Protein AF-A0A316HVP1-F1 (afdb_monomer)

Mean predicted aligned error: 12.98 Å

Foldseek 3Di:
DVVVVVVVVVVVVVVVVVVVVVVCLVVVLLQQDAPVCSVVVSVVVVVVVVVVVVCLVVVLPVVDPDPPPVVSVVVSVVVVVVVVVVVVVPRDRSVPPPSVRHPDDPDDDDPDDPDDD

Structure (mmCIF, N/CA/C/O backbone):
data_AF-A0A316HVP1-F1
#
_entry.id   AF-A0A316HVP1-F1
#
loop_
_atom_site.group_PDB
_atom_site.id
_atom_site.type_symbol
_atom_site.label_atom_id
_atom_site.label_alt_id
_atom_site.label_comp_id
_atom_site.label_asym_id
_atom_site.label_entity_id
_atom_site.label_seq_id
_atom_site.pdbx_PDB_ins_code
_atom_site.Cartn_x
_atom_site.Cartn_y
_atom_site.Cartn_z
_atom_site.occupancy
_atom_site.B_iso_or_equiv
_atom_site.auth_seq_id
_atom_site.auth_comp_id
_atom_site.auth_asym_id
_atom_site.auth_atom_id
_atom_site.pdbx_PDB_model_num
ATOM 1 N N . MET A 1 1 ? 16.020 23.939 -20.201 1.00 49.50 1 MET A N 1
ATOM 2 C CA . MET A 1 1 ? 14.600 24.292 -19.971 1.00 49.50 1 MET A CA 1
ATOM 3 C C . MET A 1 1 ? 13.618 23.134 -20.185 1.00 49.50 1 MET A C 1
ATOM 5 O O . MET A 1 1 ? 12.671 23.066 -19.426 1.00 49.50 1 MET A O 1
ATOM 9 N N . LEU A 1 2 ? 13.846 22.186 -21.108 1.00 58.41 2 LEU A N 1
ATOM 10 C CA . LEU A 1 2 ? 13.043 20.948 -21.225 1.00 58.41 2 LEU A CA 1
ATOM 11 C C . LEU A 1 2 ? 13.116 19.932 -20.047 1.00 58.41 2 LEU A C 1
ATOM 13 O O . LEU A 1 2 ? 12.094 19.296 -19.803 1.00 58.41 2 LEU A O 1
ATOM 17 N N . PRO A 1 3 ? 14.226 19.762 -19.286 1.00 61.38 3 PRO A N 1
ATOM 18 C CA . PRO A 1 3 ? 14.272 18.747 -18.220 1.00 61.38 3 PRO A CA 1
ATOM 19 C C . PRO A 1 3 ? 13.339 19.066 -17.038 1.00 61.38 3 PRO A C 1
ATOM 21 O O . PRO A 1 3 ? 12.688 18.171 -16.516 1.00 61.38 3 PRO A O 1
ATOM 24 N N . GLN A 1 4 ? 13.146 20.350 -16.712 1.00 63.06 4 GLN A N 1
ATOM 25 C CA . GLN A 1 4 ? 12.270 20.780 -15.613 1.00 63.06 4 GLN A CA 1
ATOM 26 C C . GLN A 1 4 ? 10.797 20.385 -15.789 1.00 63.06 4 GLN A C 1
ATOM 28 O O . GLN A 1 4 ? 10.105 20.179 -14.797 1.00 63.06 4 GLN A O 1
ATOM 33 N N . CYS A 1 5 ? 10.303 20.266 -17.026 1.00 57.62 5 CYS A N 1
ATOM 34 C CA . CYS A 1 5 ? 8.920 19.854 -17.277 1.00 57.62 5 CYS A CA 1
ATOM 35 C C . CYS A 1 5 ? 8.713 18.345 -17.069 1.00 57.62 5 CYS A C 1
ATOM 37 O O . CYS A 1 5 ? 7.631 17.940 -16.649 1.00 57.62 5 CYS A O 1
ATOM 39 N N . ALA A 1 6 ? 9.736 17.522 -17.328 1.00 63.59 6 ALA A N 1
ATOM 40 C CA . ALA A 1 6 ? 9.679 16.081 -17.081 1.00 63.59 6 ALA A CA 1
ATOM 41 C C . ALA A 1 6 ? 9.714 15.778 -15.573 1.00 63.59 6 ALA A C 1
ATOM 43 O O . ALA A 1 6 ? 8.910 14.986 -15.080 1.00 63.59 6 ALA A O 1
ATOM 44 N N . ASP A 1 7 ? 10.562 16.492 -14.828 1.00 68.25 7 ASP A N 1
ATOM 45 C CA . ASP A 1 7 ? 10.648 16.363 -13.369 1.00 68.25 7 ASP A CA 1
ATOM 46 C C . ASP A 1 7 ? 9.370 16.865 -12.665 1.00 68.25 7 ASP A C 1
ATOM 48 O O . ASP A 1 7 ? 8.952 16.321 -11.640 1.00 68.25 7 ASP A O 1
ATOM 52 N N . ALA A 1 8 ? 8.696 17.868 -13.243 1.00 77.50 8 ALA A N 1
ATOM 53 C CA . ALA A 1 8 ? 7.451 18.421 -12.708 1.00 77.50 8 ALA A CA 1
ATOM 54 C C . ALA A 1 8 ? 6.302 17.402 -12.693 1.00 77.50 8 ALA A C 1
ATOM 56 O O . ALA A 1 8 ? 5.546 17.350 -11.722 1.00 77.50 8 ALA A O 1
ATOM 57 N N . ILE A 1 9 ? 6.188 16.567 -13.731 1.00 78.88 9 ILE A N 1
ATOM 58 C CA . ILE A 1 9 ? 5.181 15.496 -13.785 1.00 78.88 9 ILE A CA 1
ATOM 59 C C . ILE A 1 9 ? 5.437 14.492 -12.656 1.00 78.88 9 ILE A C 1
ATOM 61 O O . ILE A 1 9 ? 4.504 14.108 -11.952 1.00 78.88 9 ILE A O 1
ATOM 65 N N . GLY A 1 10 ? 6.702 14.126 -12.426 1.00 78.44 10 GLY A N 1
ATOM 66 C CA . GLY A 1 10 ? 7.092 13.244 -11.325 1.00 78.44 10 GLY A CA 1
ATOM 67 C C . GLY A 1 10 ? 6.704 13.809 -9.957 1.00 78.44 10 GLY A C 1
ATOM 68 O O . GLY A 1 10 ? 6.070 13.118 -9.159 1.00 78.44 10 GLY A O 1
ATOM 69 N N . TRP A 1 11 ? 7.002 15.087 -9.709 1.00 83.56 11 TRP A N 1
ATOM 70 C CA . TRP A 1 11 ? 6.627 15.762 -8.463 1.00 83.56 11 TRP A CA 1
ATOM 71 C C . TRP A 1 11 ? 5.108 15.835 -8.262 1.00 83.56 11 TRP A C 1
ATOM 73 O O . TRP A 1 11 ? 4.615 15.576 -7.163 1.00 83.56 11 TRP A O 1
ATOM 83 N N . GLN A 1 12 ? 4.350 16.153 -9.314 1.00 84.56 12 GLN A N 1
ATOM 84 C CA . GLN A 1 12 ? 2.888 16.217 -9.243 1.00 84.56 12 GLN A C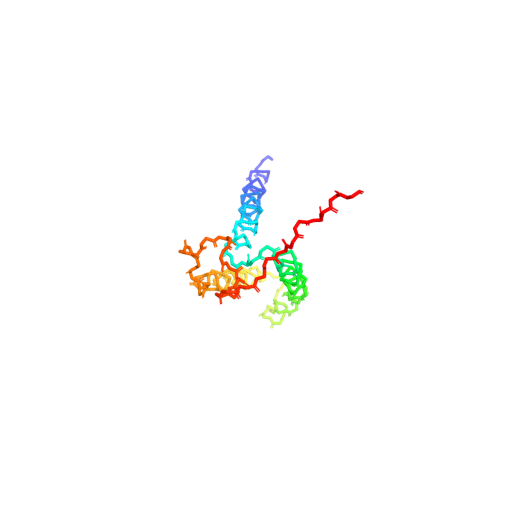A 1
ATOM 85 C C . GLN A 1 12 ? 2.270 14.849 -8.954 1.00 84.56 12 GLN A C 1
ATOM 87 O O . GLN A 1 12 ? 1.417 14.741 -8.072 1.00 84.56 12 GLN A O 1
ATOM 92 N N . LEU A 1 13 ? 2.727 13.800 -9.640 1.00 82.75 13 LEU A N 1
ATOM 93 C CA . LEU A 1 13 ? 2.271 12.432 -9.391 1.00 82.75 13 LEU A CA 1
ATOM 94 C C . LEU A 1 13 ? 2.566 12.005 -7.950 1.00 82.75 13 LEU A C 1
ATOM 96 O O . LEU A 1 13 ? 1.684 11.476 -7.270 1.00 82.75 13 LEU A O 1
ATOM 100 N N . PHE A 1 14 ? 3.772 12.296 -7.458 1.00 81.94 14 PHE A N 1
ATOM 101 C CA . PHE A 1 14 ? 4.149 11.994 -6.081 1.00 81.94 14 PHE A CA 1
ATOM 102 C C . PHE A 1 14 ? 3.295 12.778 -5.075 1.00 81.94 14 PHE A C 1
ATOM 104 O O . PHE A 1 14 ? 2.809 12.210 -4.099 1.00 81.94 14 PHE A O 1
ATOM 111 N N . GLY A 1 15 ? 3.038 14.062 -5.336 1.00 84.94 15 GLY A N 1
ATOM 112 C CA . GLY A 1 15 ? 2.209 14.922 -4.488 1.00 84.94 15 GLY A CA 1
ATOM 113 C C . GLY A 1 15 ? 0.746 14.476 -4.402 1.00 84.94 15 GLY A C 1
ATOM 114 O O . GLY A 1 1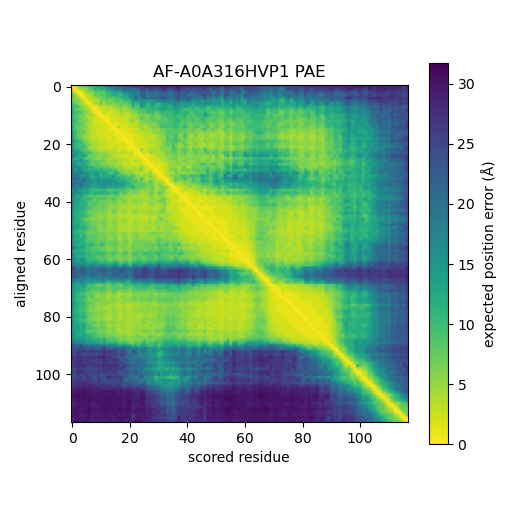5 ? 0.166 14.473 -3.310 1.00 84.94 15 GLY A O 1
ATOM 115 N N . VAL A 1 16 ? 0.153 14.044 -5.520 1.00 86.06 16 VAL A N 1
ATOM 116 C CA . VAL A 1 16 ? -1.219 13.508 -5.550 1.00 86.06 16 VAL A CA 1
ATOM 117 C C . VAL A 1 16 ? -1.291 12.181 -4.797 1.00 86.06 16 VAL A C 1
ATOM 119 O O . VAL A 1 16 ? -2.152 12.020 -3.929 1.00 86.06 16 VAL A O 1
ATOM 122 N N . ALA A 1 17 ? -0.360 11.259 -5.058 1.00 83.75 17 ALA A N 1
ATOM 123 C CA . ALA A 1 17 ? -0.303 9.979 -4.355 1.00 83.75 17 ALA A CA 1
ATOM 124 C C . ALA A 1 17 ? -0.112 10.173 -2.842 1.00 83.75 17 ALA A C 1
ATOM 126 O O . ALA A 1 17 ? -0.808 9.554 -2.035 1.00 83.75 17 ALA A O 1
ATOM 127 N N . TYR A 1 18 ? 0.773 11.089 -2.444 1.00 83.25 18 TYR A N 1
ATOM 128 C CA . TYR A 1 18 ? 1.009 11.401 -1.039 1.00 83.25 18 TYR A CA 1
ATOM 129 C C . TYR A 1 18 ? -0.239 11.992 -0.374 1.00 83.25 18 TYR A C 1
ATOM 131 O O . TYR A 1 18 ? -0.618 11.574 0.720 1.00 83.25 18 TYR A O 1
ATOM 139 N N . SER A 1 19 ? -0.928 12.920 -1.041 1.00 85.12 19 SER A N 1
ATOM 140 C CA . SER A 1 19 ? -2.188 13.494 -0.546 1.00 85.12 19 SER A CA 1
ATOM 141 C C . SER A 1 19 ? -3.258 12.422 -0.335 1.00 85.12 19 SER A C 1
ATOM 143 O O . SER A 1 19 ? -3.885 12.381 0.725 1.00 85.12 19 SER A O 1
ATOM 145 N N . ALA A 1 20 ? -3.408 11.504 -1.293 1.00 84.69 20 ALA A N 1
ATOM 146 C CA . ALA A 1 20 ? -4.358 10.400 -1.197 1.00 84.69 20 ALA A CA 1
ATOM 147 C C . ALA A 1 20 ? -4.076 9.506 0.023 1.00 84.69 20 ALA A C 1
ATOM 149 O O . ALA A 1 20 ? -4.992 9.204 0.788 1.00 84.69 20 ALA A O 1
ATOM 150 N N . ILE A 1 21 ? -2.808 9.155 0.268 1.00 83.81 21 ILE A N 1
ATOM 151 C CA . ILE A 1 21 ? -2.405 8.360 1.442 1.00 83.81 21 ILE A CA 1
ATOM 152 C C . ILE A 1 21 ? -2.764 9.088 2.744 1.00 83.81 21 ILE A C 1
ATOM 154 O O . ILE A 1 21 ? -3.238 8.465 3.696 1.00 83.81 21 ILE A O 1
ATOM 158 N N . ASN A 1 22 ? -2.556 10.404 2.803 1.00 84.38 22 ASN A N 1
ATOM 159 C CA . ASN A 1 22 ? -2.872 11.179 4.001 1.00 84.38 22 ASN A CA 1
ATOM 160 C C . ASN A 1 22 ? -4.377 11.258 4.286 1.00 84.38 22 ASN A C 1
ATOM 162 O O . ASN A 1 22 ? -4.741 11.284 5.459 1.00 84.38 22 ASN A O 1
ATOM 166 N N . GLY A 1 23 ? -5.231 11.244 3.258 1.00 79.56 23 GLY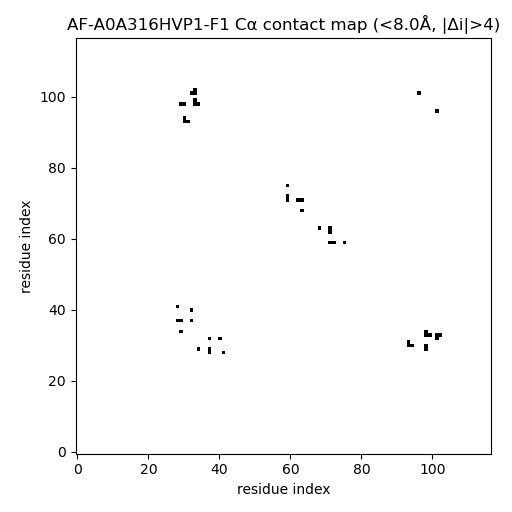 A N 1
ATOM 167 C CA . GLY A 1 23 ? -6.687 11.177 3.422 1.00 79.56 23 GLY A CA 1
ATOM 168 C C . GLY A 1 23 ? -7.195 9.778 3.785 1.00 79.56 23 GLY A C 1
ATOM 169 O O . GLY A 1 23 ? -8.032 9.637 4.670 1.00 79.56 23 GLY A O 1
ATOM 170 N N . ILE A 1 24 ? -6.647 8.731 3.161 1.00 81.50 24 ILE A N 1
ATOM 171 C CA . ILE A 1 24 ? -7.114 7.348 3.351 1.00 81.50 24 ILE A CA 1
ATOM 172 C C . ILE A 1 24 ? -6.834 6.816 4.752 1.00 81.50 24 ILE A C 1
ATOM 174 O O . ILE A 1 24 ? -7.714 6.193 5.342 1.00 81.50 24 ILE A O 1
ATOM 178 N N . ARG A 1 25 ? -5.631 7.053 5.296 1.00 70.31 25 ARG A N 1
ATOM 179 C CA . ARG A 1 25 ? -5.242 6.513 6.610 1.00 70.31 25 ARG A CA 1
ATOM 180 C C . ARG A 1 25 ? -6.284 6.853 7.691 1.00 70.31 25 ARG A C 1
ATOM 182 O O . ARG A 1 25 ? -6.828 5.921 8.275 1.00 70.31 25 ARG A O 1
ATOM 189 N N . PRO A 1 26 ? -6.608 8.128 7.979 1.00 71.94 26 PRO A N 1
ATOM 190 C CA . PRO A 1 26 ? -7.544 8.452 9.052 1.00 71.94 26 PRO A CA 1
ATOM 191 C C . PRO A 1 26 ? -8.969 7.954 8.785 1.00 71.94 26 PRO A C 1
ATOM 193 O O . PRO A 1 26 ? -9.608 7.514 9.737 1.00 71.94 26 PRO A O 1
ATOM 196 N N . SER A 1 27 ? -9.445 7.983 7.535 1.00 75.38 27 SER A N 1
ATOM 197 C CA . SER A 1 27 ? -10.798 7.541 7.171 1.00 75.38 27 SER A CA 1
ATOM 198 C C . SER A 1 27 ? -10.974 6.027 7.295 1.00 75.38 27 SER A C 1
ATOM 200 O O . SER A 1 27 ? -11.935 5.572 7.905 1.00 75.38 27 SER A O 1
ATOM 202 N N . LEU A 1 28 ? -10.012 5.240 6.806 1.00 74.31 28 LEU A N 1
ATOM 203 C CA . LEU A 1 28 ? -10.077 3.778 6.853 1.00 74.31 28 LEU A CA 1
ATOM 204 C C . LEU A 1 28 ? -9.963 3.249 8.292 1.00 74.31 28 LEU A C 1
ATOM 206 O O . LEU A 1 28 ? -10.713 2.364 8.699 1.00 74.31 28 LEU A O 1
ATOM 210 N N . TYR A 1 29 ? -9.052 3.815 9.094 1.00 67.81 29 TYR A N 1
ATOM 211 C CA . TYR A 1 29 ? -8.906 3.418 10.497 1.00 67.81 29 TYR A CA 1
ATOM 212 C C . TYR A 1 29 ? -10.097 3.859 11.367 1.00 67.81 29 TYR A C 1
ATOM 214 O O . TYR A 1 29 ? -10.318 3.247 12.408 1.00 67.81 29 TYR A O 1
ATOM 222 N N . ASP A 1 30 ? -10.849 4.903 10.985 1.00 66.44 30 ASP A N 1
ATOM 223 C CA . ASP A 1 30 ? -12.082 5.311 11.690 1.00 66.44 30 ASP A CA 1
ATOM 224 C C . ASP A 1 30 ? -13.231 4.322 11.484 1.00 66.44 30 ASP A C 1
ATOM 226 O O . ASP A 1 30 ? -1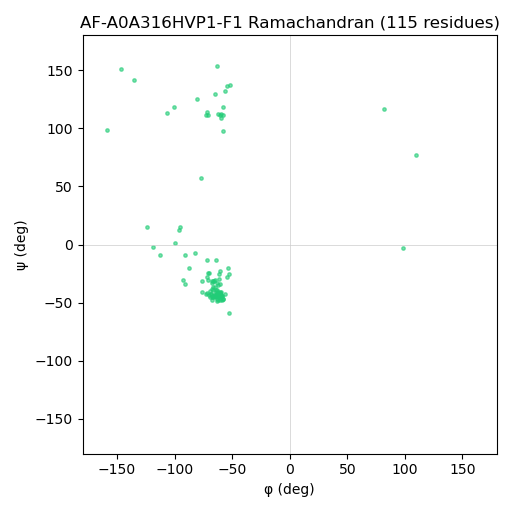4.051 4.131 12.376 1.00 66.44 30 ASP A O 1
ATOM 230 N N . GLU A 1 31 ? -13.253 3.662 10.327 1.00 64.50 31 GLU A N 1
ATOM 231 C CA . GLU A 1 31 ? -14.324 2.747 9.941 1.00 64.50 31 GLU A CA 1
ATOM 232 C C . GLU A 1 31 ? -14.028 1.283 10.321 1.00 64.50 31 GLU A C 1
ATOM 234 O O . GLU A 1 31 ? -14.940 0.515 10.628 1.00 64.50 31 GLU A O 1
ATOM 239 N N . MET A 1 32 ? -12.751 0.882 10.344 1.00 64.94 32 MET A N 1
ATOM 240 C CA . MET A 1 32 ? -12.343 -0.506 10.614 1.00 64.94 32 MET A CA 1
ATOM 241 C C . MET A 1 32 ? -12.162 -0.854 12.101 1.00 64.94 32 MET A C 1
ATOM 243 O O . MET A 1 32 ? -12.172 -2.039 12.446 1.00 64.94 32 MET A O 1
ATOM 247 N N . PHE A 1 33 ? -11.973 0.127 12.990 1.00 61.34 33 PHE A N 1
ATOM 248 C CA . PHE A 1 33 ? -11.573 -0.122 14.381 1.00 61.34 33 PHE A CA 1
ATOM 249 C C . PHE A 1 33 ? -12.381 0.701 15.391 1.00 61.34 33 PHE A C 1
ATOM 251 O O . PHE A 1 33 ? -12.660 1.875 15.178 1.00 61.34 33 PHE A O 1
ATOM 258 N N . SER A 1 34 ? -12.710 0.088 16.534 1.00 60.91 34 SER A N 1
ATOM 259 C CA . SER A 1 34 ? -13.299 0.792 17.683 1.00 60.91 34 SER A CA 1
ATOM 260 C C . SER A 1 34 ? -12.331 1.844 18.240 1.00 60.91 34 SER A C 1
ATOM 262 O O . SER A 1 34 ? -11.108 1.690 18.139 1.00 60.91 34 SER A O 1
ATOM 264 N N . THR A 1 35 ? -12.863 2.890 18.875 1.00 66.00 35 THR A N 1
ATOM 265 C CA . THR A 1 35 ? -12.090 4.009 19.440 1.00 66.00 35 THR A CA 1
ATOM 266 C C . THR A 1 35 ? -10.987 3.568 20.406 1.00 66.00 35 THR A C 1
ATOM 268 O O . THR A 1 35 ? -9.958 4.237 20.474 1.00 66.00 35 THR A O 1
ATOM 271 N N . GLU A 1 36 ? -11.141 2.431 21.091 1.00 67.56 36 GLU A N 1
ATOM 272 C CA . GLU A 1 36 ? -10.127 1.896 22.015 1.00 67.56 36 GLU A CA 1
ATOM 273 C C . GLU A 1 36 ? -8.876 1.328 21.318 1.00 67.56 36 GLU A C 1
ATOM 275 O O . GLU A 1 36 ? -7.790 1.358 21.894 1.00 67.56 36 GLU A O 1
ATOM 280 N N . VAL A 1 37 ? -8.987 0.833 20.078 1.00 69.81 37 VAL A N 1
ATOM 281 C CA . VAL A 1 37 ? -7.887 0.126 19.377 1.00 69.81 37 VAL A CA 1
ATOM 282 C C . VAL A 1 37 ? -7.427 0.808 18.087 1.00 69.81 37 VAL A C 1
ATOM 284 O O . VAL A 1 37 ? -6.464 0.369 17.460 1.00 69.81 37 VAL A O 1
ATOM 287 N N . LYS A 1 38 ? -8.068 1.913 17.692 1.00 78.38 38 LYS A N 1
ATOM 288 C CA . LYS A 1 38 ? -7.754 2.651 16.460 1.00 78.38 38 LYS A CA 1
ATOM 289 C C . LYS A 1 38 ? -6.297 3.130 16.403 1.00 78.38 38 LYS A C 1
ATOM 291 O O . LYS A 1 38 ? -5.619 2.945 15.393 1.00 78.38 38 LYS A O 1
ATOM 296 N N . LEU A 1 39 ? -5.805 3.729 17.490 1.00 79.44 39 LEU A N 1
ATOM 297 C CA . LEU A 1 39 ? -4.453 4.301 17.540 1.00 79.44 39 LEU A CA 1
ATOM 298 C C . LEU A 1 39 ? -3.363 3.222 17.589 1.00 79.44 39 LEU A C 1
ATOM 300 O O . LEU A 1 39 ? -2.361 3.333 16.883 1.00 79.44 39 LEU A O 1
ATOM 304 N N . SER A 1 40 ? -3.560 2.163 18.379 1.00 83.12 40 SER A N 1
ATOM 305 C CA . SER A 1 40 ? -2.609 1.050 18.468 1.00 83.12 40 SER A CA 1
ATOM 306 C C . SER A 1 40 ? -2.576 0.233 17.175 1.00 83.12 40 SER A C 1
ATOM 308 O O . SER A 1 40 ? -1.492 -0.098 16.697 1.00 83.12 40 SER A O 1
ATOM 310 N N . GLY A 1 41 ? -3.733 -0.006 16.550 1.00 77.31 41 GLY A N 1
ATOM 311 C CA . GLY A 1 41 ? -3.833 -0.642 15.236 1.00 77.31 41 GLY A CA 1
ATOM 312 C C . GLY A 1 41 ? -3.111 0.148 14.141 1.00 77.31 41 GLY A C 1
ATOM 313 O O . GLY A 1 41 ? -2.316 -0.426 13.397 1.00 77.31 41 GLY A O 1
ATOM 314 N N . MET A 1 42 ? -3.299 1.473 14.088 1.00 82.94 42 MET A N 1
ATOM 315 C CA . MET A 1 42 ? -2.579 2.344 13.149 1.00 82.94 42 MET A CA 1
ATOM 316 C C . MET A 1 42 ? -1.061 2.308 13.377 1.00 82.94 42 MET A C 1
ATOM 318 O O . MET A 1 42 ? -0.296 2.219 12.412 1.00 82.94 42 MET A O 1
ATOM 322 N N . ALA A 1 43 ? -0.614 2.369 14.635 1.00 86.62 43 ALA A N 1
ATOM 323 C CA . ALA A 1 43 ? 0.805 2.334 14.977 1.00 86.62 43 ALA A CA 1
ATOM 324 C C . ALA A 1 43 ? 1.451 1.001 14.570 1.00 86.62 43 ALA A C 1
ATOM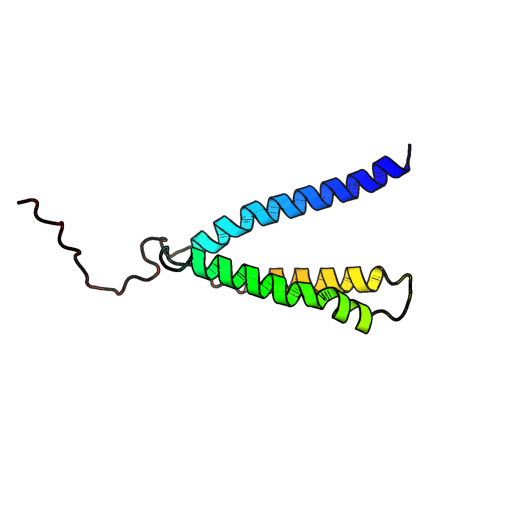 326 O O . ALA A 1 43 ? 2.474 0.999 13.885 1.00 86.62 43 ALA A O 1
ATOM 327 N N . ILE A 1 44 ? 0.832 -0.129 14.926 1.00 87.50 44 ILE A N 1
ATOM 328 C CA . ILE A 1 44 ? 1.329 -1.467 14.575 1.00 87.50 44 ILE A CA 1
ATOM 329 C C . ILE A 1 44 ? 1.331 -1.653 13.055 1.00 87.50 44 ILE A C 1
ATOM 331 O O . ILE A 1 44 ? 2.346 -2.070 12.502 1.00 87.50 44 ILE A O 1
ATOM 335 N N . GLY A 1 45 ? 0.246 -1.287 12.366 1.00 83.62 45 GLY A N 1
ATOM 336 C CA . GLY A 1 45 ? 0.149 -1.402 10.909 1.00 83.62 45 GLY A CA 1
ATOM 337 C C . GLY A 1 45 ? 1.219 -0.587 10.182 1.00 83.62 45 GLY A C 1
ATOM 338 O O . GLY A 1 45 ? 1.849 -1.076 9.246 1.00 83.62 45 GLY A O 1
ATOM 339 N N . THR A 1 46 ? 1.492 0.626 10.664 1.00 87.44 46 THR A N 1
ATOM 340 C CA . THR A 1 46 ? 2.546 1.481 10.101 1.00 87.44 46 THR A CA 1
ATOM 341 C C . THR A 1 46 ? 3.933 0.885 10.333 1.00 87.44 46 THR A C 1
ATOM 343 O O . THR A 1 46 ? 4.737 0.826 9.405 1.00 87.44 46 THR A O 1
ATOM 346 N N . GLN A 1 47 ? 4.218 0.399 11.545 1.00 92.19 47 GLN A N 1
ATOM 347 C CA . GLN A 1 47 ? 5.531 -0.169 11.863 1.00 92.19 47 GLN A CA 1
ATOM 348 C C . GLN A 1 47 ? 5.799 -1.482 11.124 1.00 92.19 47 GLN A C 1
ATOM 350 O O . GLN A 1 47 ? 6.885 -1.660 10.575 1.00 92.19 47 GLN A O 1
ATOM 355 N N . VAL A 1 48 ? 4.806 -2.370 11.042 1.00 89.94 48 VAL A N 1
ATOM 356 C CA . VAL A 1 48 ? 4.907 -3.596 10.235 1.00 89.94 48 VAL A CA 1
ATOM 357 C C . VAL A 1 48 ? 5.083 -3.244 8.756 1.00 89.94 48 VAL A C 1
ATOM 359 O O . VAL A 1 48 ? 5.930 -3.828 8.083 1.00 89.94 48 VAL A O 1
ATOM 362 N N . GLY A 1 49 ? 4.354 -2.238 8.262 1.00 86.25 49 GLY A N 1
ATOM 363 C CA . GLY A 1 49 ? 4.511 -1.728 6.902 1.00 86.25 49 GLY A CA 1
ATOM 364 C C . GLY A 1 49 ? 5.930 -1.237 6.610 1.00 86.25 49 GLY A C 1
ATOM 365 O O . GLY A 1 49 ? 6.510 -1.622 5.597 1.00 86.25 49 GLY A O 1
ATOM 366 N N . PHE A 1 50 ? 6.528 -0.448 7.507 1.00 89.25 50 PHE A N 1
ATOM 367 C CA . PHE A 1 50 ? 7.912 0.013 7.353 1.00 89.25 50 PHE A CA 1
ATOM 368 C C . PHE A 1 50 ? 8.935 -1.118 7.442 1.00 89.25 50 PHE A C 1
ATOM 370 O O . PHE A 1 50 ? 9.901 -1.112 6.678 1.00 89.25 50 PHE A O 1
ATOM 377 N N . ALA A 1 51 ? 8.709 -2.109 8.308 1.00 93.06 51 ALA A N 1
ATOM 378 C CA . ALA A 1 51 ? 9.572 -3.283 8.394 1.00 93.06 51 ALA A CA 1
ATOM 379 C C . ALA A 1 51 ? 9.607 -4.055 7.064 1.00 93.06 51 ALA A C 1
ATOM 381 O O . ALA A 1 51 ? 10.683 -4.409 6.585 1.00 93.06 51 ALA A O 1
ATOM 382 N N . ILE A 1 52 ? 8.448 -4.258 6.428 1.00 88.38 52 ILE A N 1
ATOM 383 C CA . ILE A 1 52 ? 8.356 -4.924 5.120 1.00 88.38 52 ILE A CA 1
ATOM 384 C C . ILE A 1 52 ? 8.941 -4.036 4.013 1.00 88.38 52 ILE A C 1
ATOM 386 O O . ILE A 1 52 ? 9.700 -4.517 3.172 1.00 88.38 52 ILE A O 1
ATOM 390 N N . ALA A 1 53 ? 8.635 -2.734 4.018 1.00 88.12 53 ALA A N 1
ATOM 391 C CA . ALA A 1 53 ? 9.135 -1.792 3.016 1.00 88.12 53 ALA A CA 1
ATOM 392 C C . ALA A 1 53 ? 10.670 -1.700 3.011 1.00 88.12 53 ALA A C 1
ATOM 394 O O . ALA A 1 53 ? 11.268 -1.583 1.942 1.00 88.12 53 ALA A O 1
ATOM 395 N N . GLY A 1 54 ? 11.316 -1.824 4.176 1.00 88.94 54 GLY A N 1
ATOM 396 C CA . GLY A 1 54 ? 12.777 -1.863 4.290 1.00 88.94 54 GLY A CA 1
ATOM 397 C C . GLY A 1 54 ? 13.432 -3.027 3.537 1.00 88.94 54 GLY A C 1
ATOM 398 O O . GLY A 1 54 ? 14.596 -2.927 3.156 1.00 88.94 54 GLY A O 1
ATOM 399 N N . LEU A 1 55 ? 12.687 -4.103 3.263 1.00 87.94 55 LEU A N 1
ATOM 400 C CA . LEU A 1 55 ? 13.166 -5.268 2.513 1.00 87.94 55 LEU A CA 1
ATOM 401 C C . LEU A 1 55 ? 12.912 -5.166 1.001 1.00 87.94 55 LEU A C 1
ATOM 403 O O . LEU A 1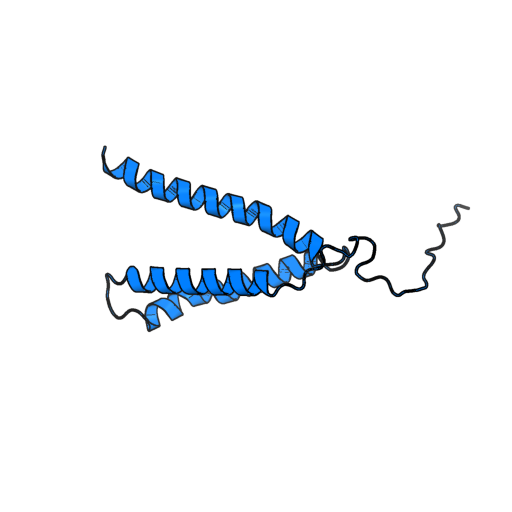 55 ? 13.436 -5.978 0.237 1.00 87.94 55 LEU A O 1
ATOM 407 N N . ALA A 1 56 ? 12.146 -4.172 0.542 1.00 85.12 56 ALA A N 1
ATOM 408 C CA . ALA A 1 56 ? 11.806 -4.015 -0.872 1.00 85.12 56 ALA A CA 1
ATOM 409 C C . ALA A 1 56 ? 13.036 -3.932 -1.806 1.00 85.12 56 ALA A C 1
ATOM 411 O O . ALA A 1 56 ? 13.033 -4.623 -2.827 1.00 85.12 56 ALA A O 1
ATOM 412 N N . PRO A 1 57 ? 14.121 -3.192 -1.483 1.00 82.25 57 PRO A N 1
ATOM 413 C CA . PRO A 1 57 ? 15.312 -3.148 -2.335 1.00 82.25 57 PRO A CA 1
ATOM 414 C C . PRO A 1 57 ? 16.009 -4.506 -2.472 1.00 82.25 57 PRO A C 1
ATOM 416 O O . PRO A 1 57 ? 16.545 -4.814 -3.533 1.00 82.25 57 PRO A O 1
ATOM 419 N N . SER A 1 58 ? 15.979 -5.341 -1.428 1.00 84.81 58 SER A N 1
ATOM 420 C CA . SER A 1 58 ? 16.545 -6.695 -1.468 1.00 84.81 58 SER A CA 1
ATOM 421 C C . SER A 1 58 ? 15.756 -7.611 -2.403 1.00 84.81 58 SER A C 1
ATOM 423 O O . SER A 1 58 ? 16.358 -8.387 -3.140 1.00 84.81 58 SER A O 1
ATOM 425 N N . VAL A 1 59 ? 14.424 -7.490 -2.422 1.00 81.56 59 VAL A N 1
ATOM 426 C CA . VAL A 1 59 ? 13.555 -8.245 -3.341 1.00 81.56 59 VAL A CA 1
ATOM 427 C C . VAL A 1 59 ? 13.771 -7.795 -4.784 1.00 81.56 59 VAL A C 1
ATOM 429 O O . VAL A 1 59 ? 13.945 -8.626 -5.667 1.00 81.56 59 VAL A O 1
ATOM 432 N N . VAL A 1 60 ? 13.831 -6.484 -5.024 1.00 78.94 60 VAL A N 1
ATOM 433 C CA . VAL A 1 60 ? 14.103 -5.919 -6.354 1.00 78.94 60 VAL A CA 1
ATOM 434 C C . VAL A 1 60 ? 15.489 -6.329 -6.863 1.00 78.94 60 VAL A C 1
ATOM 436 O O . VAL A 1 60 ? 15.616 -6.731 -8.015 1.00 78.94 60 VAL A O 1
ATOM 439 N N . SER A 1 61 ? 16.510 -6.287 -6.005 1.00 79.12 61 SER A N 1
ATOM 440 C CA . SER A 1 61 ? 17.877 -6.728 -6.323 1.00 79.12 61 SER A CA 1
ATOM 441 C C . SER A 1 61 ? 17.953 -8.222 -6.660 1.00 79.12 61 SER A C 1
ATOM 443 O O . SER A 1 61 ? 18.705 -8.624 -7.540 1.00 79.12 61 SER A O 1
ATOM 445 N N . ALA A 1 62 ? 17.137 -9.056 -6.009 1.00 76.62 62 ALA A N 1
ATOM 446 C CA . ALA A 1 62 ? 17.049 -10.478 -6.337 1.00 76.62 62 ALA A CA 1
ATOM 447 C C . ALA A 1 62 ? 16.350 -10.747 -7.686 1.00 76.62 62 ALA A C 1
ATOM 449 O O . ALA A 1 62 ? 16.582 -11.791 -8.291 1.00 76.62 62 ALA A O 1
ATOM 450 N N . ILE A 1 63 ? 15.490 -9.830 -8.145 1.00 73.19 63 ILE A N 1
ATOM 451 C CA . ILE A 1 63 ? 14.726 -9.954 -9.398 1.00 73.19 63 ILE A CA 1
ATOM 452 C C . ILE A 1 63 ? 15.485 -9.341 -10.589 1.00 73.19 63 ILE A C 1
ATOM 454 O O . ILE A 1 63 ? 15.366 -9.842 -11.705 1.00 73.19 63 ILE A O 1
ATOM 458 N N . GLY A 1 64 ? 16.249 -8.265 -10.376 1.00 66.56 64 GLY A N 1
ATOM 459 C CA . GLY A 1 64 ? 16.961 -7.535 -11.428 1.00 66.56 64 GLY A CA 1
ATOM 460 C C . GLY A 1 64 ? 18.445 -7.890 -11.501 1.00 66.56 64 GLY A C 1
ATOM 461 O O . GLY A 1 64 ? 19.201 -7.623 -10.572 1.00 66.56 64 GLY A O 1
ATOM 462 N N . SER A 1 65 ? 18.889 -8.432 -12.635 1.00 56.53 65 SER A N 1
ATOM 463 C CA . SER A 1 65 ? 20.297 -8.767 -12.897 1.00 56.53 65 SER A CA 1
ATOM 464 C C . SER A 1 65 ? 21.069 -7.680 -13.667 1.00 56.53 65 SER A C 1
ATOM 466 O O . SER A 1 65 ? 22.146 -7.961 -14.193 1.00 56.53 65 SER A O 1
ATOM 468 N N . GLY A 1 66 ? 20.558 -6.446 -13.765 1.00 58.56 66 GLY A N 1
ATOM 469 C CA . GLY A 1 66 ? 21.156 -5.393 -14.594 1.00 58.56 66 GLY A CA 1
ATOM 470 C C . GLY A 1 66 ? 21.015 -3.968 -14.052 1.00 58.56 66 GLY A C 1
ATOM 471 O O . GLY A 1 66 ? 20.052 -3.623 -13.374 1.00 58.56 66 GLY A O 1
ATOM 472 N N . ARG A 1 67 ? 21.992 -3.118 -14.403 1.00 56.12 67 ARG A N 1
ATOM 473 C CA . ARG A 1 67 ? 22.139 -1.709 -13.978 1.00 56.12 67 ARG A CA 1
ATOM 474 C C . ARG A 1 67 ? 21.005 -0.782 -14.462 1.00 56.12 67 ARG A C 1
ATOM 476 O O . ARG A 1 67 ? 20.877 0.309 -13.918 1.00 56.12 67 ARG A O 1
ATOM 483 N N . ASP A 1 68 ? 20.181 -1.240 -15.412 1.00 61.75 68 ASP A N 1
ATOM 484 C CA . ASP A 1 68 ? 19.129 -0.467 -16.096 1.00 61.75 68 ASP A CA 1
ATOM 485 C C . ASP A 1 68 ? 17.715 -1.095 -16.005 1.00 61.75 68 ASP A C 1
ATOM 487 O O . ASP A 1 68 ? 16.804 -0.689 -16.730 1.00 61.75 68 ASP A O 1
ATOM 491 N N . ASP A 1 69 ? 17.486 -2.063 -15.108 1.00 67.62 69 ASP A N 1
ATOM 492 C CA . ASP A 1 69 ? 16.189 -2.752 -14.953 1.00 67.62 69 ASP A CA 1
ATOM 493 C C . ASP A 1 69 ? 15.133 -1.918 -14.188 1.00 67.62 69 ASP A C 1
ATOM 495 O O . ASP A 1 69 ? 14.546 -2.342 -13.188 1.00 67.62 69 ASP A O 1
ATOM 499 N N . TRP A 1 70 ? 14.824 -0.713 -14.679 1.00 76.19 70 TRP A N 1
ATOM 500 C CA . TRP A 1 70 ? 13.729 0.118 -14.147 1.00 76.19 70 TRP A CA 1
ATOM 501 C C . TRP A 1 70 ? 12.357 -0.566 -14.283 1.00 76.19 70 TRP A C 1
ATOM 503 O O . TRP A 1 70 ? 11.444 -0.317 -13.493 1.00 76.19 70 TRP A O 1
ATOM 513 N N . VAL A 1 71 ? 12.224 -1.469 -15.261 1.00 79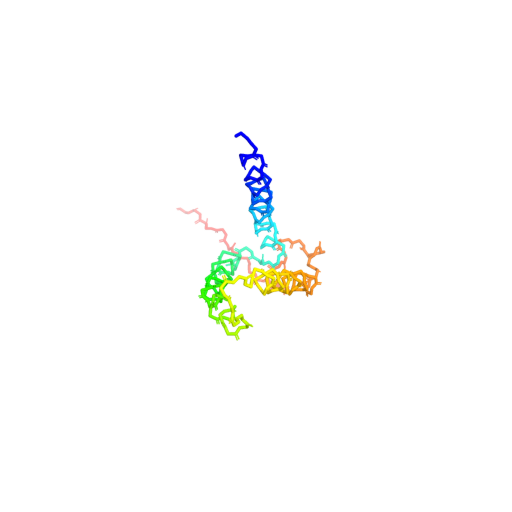.94 71 VAL A N 1
ATOM 514 C CA . VAL A 1 71 ? 11.013 -2.262 -15.502 1.00 79.94 71 VAL A CA 1
ATOM 515 C C . VAL A 1 71 ? 10.760 -3.241 -14.353 1.00 79.94 71 VAL A C 1
ATOM 517 O O . VAL A 1 71 ? 9.616 -3.385 -13.924 1.00 79.94 71 VAL A O 1
ATOM 520 N N . GLY A 1 72 ? 11.807 -3.863 -13.798 1.00 78.31 72 GLY A N 1
ATOM 521 C CA . GLY A 1 72 ? 11.679 -4.760 -12.644 1.00 78.31 72 GLY A CA 1
ATOM 522 C C . GLY A 1 72 ? 11.142 -4.031 -11.411 1.00 78.31 72 GLY A C 1
ATOM 523 O O . GLY A 1 72 ? 10.233 -4.521 -10.738 1.00 78.31 72 GLY A O 1
ATOM 524 N N . VAL A 1 73 ? 11.630 -2.808 -11.176 1.00 82.00 73 VAL A N 1
ATOM 525 C CA . VAL A 1 73 ? 11.119 -1.921 -10.120 1.00 82.00 73 VAL A CA 1
ATOM 526 C C . VAL A 1 73 ? 9.651 -1.574 -10.372 1.00 82.00 73 VAL A C 1
ATOM 528 O O . VAL A 1 73 ? 8.827 -1.716 -9.470 1.00 82.00 73 VAL A O 1
ATOM 531 N N . ALA A 1 74 ? 9.307 -1.174 -11.600 1.00 84.19 74 ALA A N 1
ATOM 532 C CA . ALA A 1 74 ? 7.944 -0.793 -11.960 1.00 84.19 74 ALA A CA 1
ATOM 533 C C . ALA A 1 74 ? 6.940 -1.946 -11.771 1.00 84.19 74 ALA A C 1
ATOM 535 O O . ALA A 1 74 ? 5.870 -1.735 -11.199 1.00 84.19 74 ALA A O 1
ATOM 536 N N . ILE A 1 75 ? 7.291 -3.168 -12.190 1.00 84.50 75 ILE A N 1
ATOM 537 C CA . ILE A 1 75 ? 6.448 -4.364 -12.019 1.00 84.50 75 ILE A CA 1
ATOM 538 C C . ILE A 1 75 ? 6.287 -4.705 -10.536 1.00 84.50 75 ILE A C 1
ATOM 540 O O . ILE A 1 75 ? 5.171 -4.977 -10.092 1.00 84.50 75 ILE A O 1
ATOM 544 N N . PHE A 1 76 ? 7.368 -4.653 -9.755 1.00 84.50 76 PHE A N 1
ATOM 545 C CA . PHE A 1 76 ? 7.304 -4.895 -8.315 1.00 84.50 76 PHE A CA 1
ATOM 546 C C . PHE A 1 76 ? 6.386 -3.882 -7.616 1.00 84.50 76 PHE A C 1
ATOM 548 O O . PHE A 1 76 ? 5.492 -4.268 -6.862 1.00 84.50 76 PHE A O 1
ATOM 555 N N . THR A 1 77 ? 6.541 -2.588 -7.914 1.00 86.94 77 THR A N 1
ATOM 556 C CA . THR A 1 77 ? 5.667 -1.538 -7.376 1.00 86.94 77 THR A CA 1
ATOM 557 C C . THR A 1 77 ? 4.210 -1.748 -7.793 1.00 86.94 77 THR A C 1
ATOM 559 O O . THR A 1 77 ? 3.316 -1.629 -6.952 1.00 86.94 77 THR A O 1
ATOM 562 N N . ALA A 1 78 ? 3.953 -2.112 -9.053 1.00 87.56 78 ALA A N 1
ATOM 563 C CA . ALA A 1 78 ? 2.606 -2.417 -9.529 1.00 87.56 78 ALA A CA 1
ATOM 564 C C . ALA A 1 78 ? 1.990 -3.612 -8.780 1.00 87.56 78 ALA A C 1
ATOM 566 O O . ALA A 1 78 ? 0.844 -3.526 -8.338 1.00 87.56 78 ALA A O 1
ATOM 567 N N . ALA A 1 79 ? 2.752 -4.687 -8.559 1.00 88.88 79 ALA A N 1
ATOM 568 C CA . ALA A 1 79 ? 2.297 -5.862 -7.817 1.00 88.88 79 ALA A CA 1
ATOM 569 C C . ALA A 1 79 ? 1.938 -5.528 -6.359 1.00 88.88 79 ALA A C 1
ATOM 571 O O . ALA A 1 79 ? 0.883 -5.938 -5.875 1.00 88.88 79 ALA A O 1
ATOM 572 N N . VAL A 1 80 ? 2.767 -4.731 -5.674 1.00 88.25 80 VAL A N 1
ATOM 573 C CA . VAL A 1 80 ? 2.478 -4.260 -4.307 1.00 88.25 80 VAL A CA 1
ATOM 574 C C . VAL A 1 80 ? 1.225 -3.383 -4.280 1.00 88.25 80 VAL A C 1
ATOM 576 O O . VAL A 1 80 ? 0.404 -3.508 -3.371 1.00 88.25 80 VAL A O 1
ATOM 579 N N . CYS A 1 81 ? 1.034 -2.530 -5.288 1.00 88.00 81 CYS A N 1
ATOM 580 C CA . CYS A 1 81 ? -0.156 -1.691 -5.401 1.00 88.00 81 CYS A CA 1
ATOM 581 C C . CYS A 1 81 ? -1.431 -2.537 -5.567 1.00 88.00 81 CYS A C 1
ATOM 583 O O . CYS A 1 81 ? -2.413 -2.314 -4.860 1.00 88.00 81 CYS A O 1
ATOM 585 N N . VAL A 1 82 ? -1.393 -3.563 -6.427 1.00 90.50 82 VAL A N 1
ATOM 586 C CA . VAL A 1 82 ? -2.503 -4.514 -6.611 1.00 90.50 82 VAL A CA 1
ATOM 587 C C . VAL A 1 82 ? -2.780 -5.301 -5.331 1.00 90.50 82 VAL A C 1
ATOM 589 O O . VAL A 1 82 ? -3.939 -5.435 -4.948 1.00 90.50 82 VAL A O 1
ATOM 592 N N . LEU A 1 83 ? -1.743 -5.778 -4.636 1.00 88.00 83 LEU A N 1
ATOM 593 C CA . LEU A 1 83 ? -1.899 -6.475 -3.357 1.00 88.00 83 LEU A CA 1
ATOM 594 C C . LEU A 1 83 ? -2.561 -5.576 -2.303 1.00 88.00 83 LEU A C 1
ATOM 596 O O . LEU A 1 83 ? -3.445 -6.024 -1.578 1.00 88.00 83 LEU A O 1
ATOM 600 N N . SER A 1 84 ? -2.167 -4.304 -2.245 1.00 84.56 84 SER A N 1
ATOM 601 C CA . SER A 1 84 ? -2.753 -3.317 -1.335 1.00 84.56 84 SER A CA 1
ATOM 602 C C . SER A 1 84 ? -4.221 -3.034 -1.677 1.00 84.56 84 SER A C 1
ATOM 604 O O . SER A 1 84 ? -5.082 -3.057 -0.799 1.00 84.56 84 SER A O 1
ATOM 606 N N . ALA A 1 85 ? -4.536 -2.858 -2.965 1.00 84.75 85 ALA A N 1
ATOM 607 C CA . ALA A 1 85 ? -5.910 -2.699 -3.437 1.00 84.75 85 ALA A CA 1
ATOM 608 C C . ALA A 1 85 ? -6.769 -3.932 -3.115 1.00 84.75 85 ALA A C 1
ATOM 610 O O . ALA A 1 85 ? -7.897 -3.785 -2.649 1.00 84.75 85 ALA A O 1
ATOM 611 N N . ALA A 1 86 ? -6.225 -5.138 -3.295 1.00 83.62 86 ALA A N 1
ATOM 612 C CA . ALA A 1 86 ? -6.889 -6.382 -2.928 1.00 83.62 86 ALA A CA 1
ATOM 613 C C . ALA A 1 86 ? -7.122 -6.468 -1.414 1.00 83.62 86 ALA A C 1
ATOM 615 O O . ALA A 1 86 ? -8.227 -6.799 -1.001 1.00 83.62 86 ALA A O 1
ATOM 616 N N . ALA A 1 87 ? -6.135 -6.109 -0.588 1.00 80.56 87 ALA A N 1
ATOM 617 C CA . ALA A 1 87 ? -6.273 -6.098 0.867 1.00 80.56 87 ALA A CA 1
ATOM 618 C C . ALA A 1 87 ? -7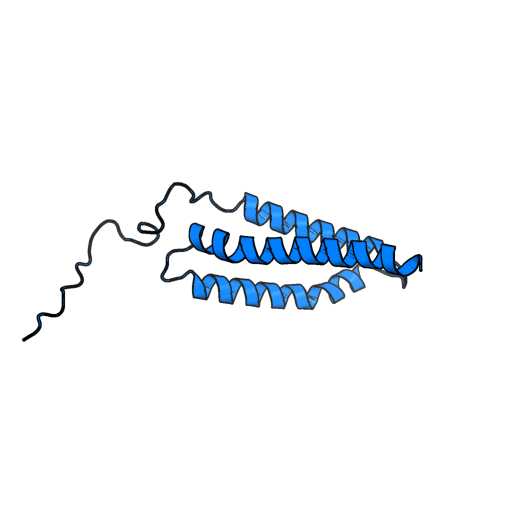.405 -5.162 1.324 1.00 80.56 87 ALA A C 1
ATOM 620 O O . ALA A 1 87 ? -8.235 -5.563 2.141 1.00 80.56 87 ALA A O 1
ATOM 621 N N . ILE A 1 88 ? -7.488 -3.959 0.743 1.00 76.38 88 ILE A N 1
ATOM 622 C CA . ILE A 1 88 ? -8.577 -3.006 1.005 1.00 76.38 88 ILE A CA 1
ATOM 623 C C . ILE A 1 88 ? -9.917 -3.564 0.510 1.00 76.38 88 ILE A C 1
ATOM 625 O O . ILE A 1 88 ? -10.894 -3.520 1.250 1.00 76.38 88 ILE A O 1
ATOM 629 N N . ALA A 1 89 ? -9.965 -4.142 -0.693 1.00 76.81 89 ALA A N 1
ATOM 630 C CA . ALA A 1 89 ? -11.182 -4.733 -1.254 1.00 76.81 89 ALA A CA 1
ATOM 631 C C . ALA A 1 89 ? -11.680 -5.952 -0.455 1.00 76.81 89 ALA A C 1
ATOM 633 O O . ALA A 1 89 ? -12.880 -6.201 -0.388 1.00 76.81 89 ALA A O 1
ATOM 634 N N . THR A 1 90 ? -10.775 -6.705 0.178 1.00 70.00 90 THR A N 1
ATOM 635 C CA . THR A 1 90 ? -11.117 -7.788 1.117 1.00 70.00 90 THR A CA 1
ATOM 636 C C . THR A 1 90 ? -11.423 -7.289 2.530 1.00 70.00 90 THR A C 1
ATOM 638 O O . THR A 1 90 ? -11.850 -8.072 3.383 1.00 70.00 90 THR A O 1
ATOM 641 N N . GLY A 1 91 ? -11.210 -5.996 2.790 1.00 61.16 91 GLY A N 1
ATOM 642 C CA . GLY A 1 91 ? -11.590 -5.332 4.025 1.00 61.16 91 GLY A CA 1
ATOM 643 C C . GLY A 1 91 ? -13.090 -5.481 4.242 1.00 61.16 91 GLY A C 1
ATOM 644 O O . GLY A 1 91 ? -13.905 -5.063 3.428 1.00 61.16 91 GLY A O 1
ATOM 645 N N . ARG A 1 92 ? -13.459 -6.139 5.341 1.00 50.00 92 ARG A N 1
ATOM 646 C CA . ARG A 1 92 ? -14.846 -6.476 5.657 1.00 50.00 92 ARG A CA 1
ATOM 647 C C . ARG A 1 92 ? -15.653 -5.189 5.818 1.00 50.00 92 ARG A C 1
ATOM 649 O O . ARG A 1 92 ? -15.429 -4.437 6.765 1.00 50.00 92 ARG A O 1
ATOM 656 N N . GLU A 1 93 ? -16.577 -4.957 4.895 1.00 51.75 93 GLU A N 1
ATOM 657 C CA . GLU A 1 93 ? -17.379 -3.740 4.795 1.00 51.75 93 GLU A CA 1
ATOM 658 C C . GLU A 1 93 ? -18.167 -3.501 6.091 1.00 51.75 93 GLU A C 1
ATOM 660 O O . GLU A 1 93 ? -19.200 -4.117 6.365 1.00 51.75 93 GLU A O 1
ATOM 665 N N . THR A 1 94 ? -17.616 -2.637 6.944 1.00 53.25 94 THR A N 1
ATOM 666 C CA . THR A 1 94 ? -18.172 -2.280 8.257 1.00 53.25 94 THR A CA 1
ATOM 667 C C . THR A 1 94 ? -19.000 -0.989 8.164 1.00 53.25 94 THR A C 1
ATOM 669 O O . THR A 1 94 ? -19.476 -0.474 9.168 1.00 53.25 94 THR A O 1
ATOM 672 N N . PHE A 1 95 ? -19.311 -0.547 6.941 1.00 46.53 95 PHE A N 1
ATOM 673 C CA . PHE A 1 95 ? -20.099 0.648 6.620 1.00 46.53 95 PHE A CA 1
ATOM 674 C C . PHE A 1 95 ? -21.483 0.716 7.304 1.00 46.53 95 PHE A C 1
ATOM 676 O O . PHE A 1 95 ? -22.069 1.786 7.434 1.00 46.53 95 PHE A O 1
ATOM 683 N N . ARG A 1 96 ? -22.045 -0.411 7.776 1.00 46.53 96 ARG A N 1
ATOM 684 C CA . ARG A 1 96 ? -23.362 -0.447 8.454 1.00 46.53 96 ARG A CA 1
ATOM 685 C C . ARG A 1 96 ? -23.319 -0.495 9.982 1.00 46.53 96 ARG A C 1
ATOM 687 O O . ARG A 1 96 ? -24.380 -0.595 10.595 1.00 46.53 96 ARG A O 1
ATOM 694 N N . ARG A 1 97 ? -22.147 -0.476 10.620 1.00 48.59 97 ARG A N 1
ATOM 695 C CA . ARG A 1 97 ? -22.040 -0.477 12.090 1.00 48.59 97 ARG A CA 1
ATOM 696 C C . ARG A 1 97 ? -21.618 0.924 12.542 1.00 48.59 97 ARG A C 1
ATOM 698 O O . ARG A 1 97 ? -20.493 1.313 12.248 1.00 48.59 97 ARG A O 1
ATOM 705 N N . PRO A 1 98 ? -22.478 1.682 13.247 1.00 51.66 98 PRO A N 1
ATOM 706 C CA . PRO A 1 98 ? -22.086 2.955 13.839 1.00 51.66 98 PRO A CA 1
ATOM 707 C C . PRO A 1 98 ? -20.815 2.777 14.676 1.00 51.66 98 PRO A C 1
ATOM 709 O O . PRO A 1 98 ? -20.720 1.820 15.447 1.00 51.66 98 PRO A O 1
ATOM 712 N N . THR A 1 99 ? -19.863 3.707 14.578 1.00 53.50 99 THR A N 1
ATOM 713 C CA . THR A 1 99 ? -18.585 3.701 15.322 1.00 53.50 99 THR A CA 1
ATOM 714 C C . THR A 1 99 ? -18.790 3.539 16.837 1.00 53.50 99 THR A C 1
ATOM 716 O O . THR A 1 99 ? -17.945 2.989 17.536 1.00 53.50 99 THR A O 1
ATOM 719 N N . ALA A 1 100 ? -19.962 3.945 17.343 1.00 55.56 100 ALA A N 1
ATOM 720 C CA . ALA A 1 100 ? -20.396 3.781 18.730 1.00 55.56 100 ALA A CA 1
ATOM 721 C C . ALA A 1 100 ? -20.756 2.333 19.142 1.00 55.56 100 ALA A C 1
ATOM 723 O O . ALA A 1 100 ? -20.914 2.072 20.333 1.00 55.56 100 ALA A O 1
ATOM 724 N N . GLU A 1 101 ? -20.916 1.399 18.202 1.00 51.97 101 GLU A N 1
ATOM 725 C CA . GLU A 1 101 ? -21.350 0.012 18.449 1.00 51.97 101 GLU A CA 1
ATOM 726 C C . GLU A 1 101 ? -20.261 -1.037 18.165 1.00 51.97 101 GLU A C 1
ATOM 728 O O . GLU A 1 101 ? -20.410 -2.209 18.521 1.00 51.97 101 GLU A O 1
ATOM 733 N N . LEU A 1 102 ? -19.136 -0.636 17.567 1.00 54.25 102 LEU A N 1
ATOM 734 C CA . LEU A 1 102 ? -17.955 -1.482 17.399 1.00 54.25 102 LEU A CA 1
ATOM 735 C C . LEU A 1 102 ? -17.273 -1.696 18.760 1.00 54.25 102 LEU A C 1
ATOM 737 O O . LEU A 1 102 ? -16.722 -0.766 19.338 1.00 54.25 102 LEU A O 1
ATOM 741 N N . GLY A 1 103 ? -17.317 -2.927 19.278 1.00 52.81 103 GLY A N 1
ATOM 742 C CA . GLY A 1 103 ? -16.650 -3.322 20.529 1.00 52.81 103 GLY A CA 1
ATOM 743 C C . GLY A 1 103 ? -17.534 -3.356 21.781 1.00 52.81 103 GLY A C 1
ATOM 744 O O . GLY A 1 103 ? -17.058 -3.779 22.829 1.00 52.81 103 GLY A O 1
ATOM 745 N N . ARG A 1 104 ? -18.823 -2.987 21.706 1.00 52.31 104 ARG A N 1
ATOM 746 C CA . ARG A 1 104 ? -19.732 -3.136 22.856 1.00 52.31 104 ARG A CA 1
ATOM 747 C C . ARG A 1 104 ? -20.232 -4.582 22.967 1.00 52.31 104 ARG A C 1
ATOM 749 O O . ARG A 1 104 ? -20.835 -5.077 22.011 1.00 52.31 104 ARG A O 1
ATOM 756 N N . PRO A 1 105 ? -20.073 -5.255 24.121 1.00 49.72 105 PRO A N 1
ATOM 757 C CA . PRO A 1 105 ? -20.918 -6.392 24.453 1.00 49.72 105 PRO A CA 1
ATOM 758 C C . PRO A 1 105 ? -22.372 -5.915 24.407 1.00 49.72 105 PRO A C 1
ATOM 760 O O . PRO A 1 105 ? -22.706 -4.868 24.970 1.00 49.72 105 PRO A O 1
ATOM 763 N N . ALA A 1 106 ? -23.252 -6.654 23.733 1.00 54.06 106 ALA A N 1
ATOM 764 C CA . ALA A 1 106 ? -24.676 -6.493 23.981 1.00 54.06 106 ALA A CA 1
ATOM 765 C C . ALA A 1 106 ? -24.894 -6.771 25.481 1.00 54.06 106 ALA A C 1
ATOM 767 O O . ALA A 1 106 ? -24.707 -7.900 25.916 1.00 54.06 106 ALA A O 1
ATOM 768 N N . LEU A 1 107 ? -25.245 -5.727 26.240 1.00 56.75 107 LEU A N 1
ATOM 769 C CA . LEU A 1 107 ? -25.305 -5.624 27.709 1.00 56.75 107 LEU A CA 1
ATOM 770 C C . LEU A 1 107 ? -23.984 -5.339 28.460 1.00 56.75 107 LEU A C 1
ATOM 772 O O . LEU A 1 107 ? -23.130 -6.200 28.621 1.00 56.75 107 LEU A O 1
ATOM 776 N N . GLY A 1 108 ? -23.965 -4.176 29.130 1.00 54.78 108 GLY A N 1
ATOM 777 C CA . GLY A 1 108 ? -23.671 -4.146 30.568 1.00 54.78 108 GLY A CA 1
ATOM 778 C C . GLY A 1 108 ? -22.340 -3.551 31.032 1.00 54.78 108 GLY A C 1
ATOM 779 O O . GLY A 1 108 ? -21.501 -4.278 31.539 1.00 54.78 108 GLY A O 1
ATOM 780 N N . SER A 1 109 ? -22.214 -2.222 31.051 1.00 46.88 109 SER A N 1
ATOM 781 C CA . SER A 1 109 ? -21.539 -1.535 32.166 1.00 46.88 109 SER A CA 1
ATOM 782 C C . SER A 1 109 ? -21.965 -0.067 32.225 1.00 46.88 109 SER A C 1
ATOM 784 O O . SER A 1 109 ? -21.486 0.805 31.506 1.00 46.88 109 SER A O 1
ATOM 786 N N . ARG A 1 110 ? -22.925 0.211 33.113 1.00 55.47 110 ARG A N 1
ATOM 787 C CA . ARG A 1 110 ? -23.125 1.559 33.646 1.00 55.47 110 ARG A CA 1
ATOM 788 C C . ARG A 1 110 ? -21.818 1.941 34.336 1.00 55.47 110 ARG A C 1
ATOM 790 O O . ARG A 1 110 ? -21.494 1.334 35.350 1.00 55.47 110 ARG A O 1
ATOM 797 N N . VAL A 1 111 ? -21.088 2.916 33.809 1.00 59.72 111 VAL A N 1
ATOM 798 C CA . VAL A 1 111 ? -20.127 3.673 34.616 1.00 59.72 111 VAL A CA 1
ATOM 799 C C . VAL A 1 111 ? -20.976 4.573 35.518 1.00 59.72 111 VAL A C 1
ATOM 801 O O . VAL A 1 111 ? -21.686 5.433 34.992 1.00 59.72 111 VAL A O 1
ATOM 804 N N . PRO A 1 112 ? -21.013 4.358 36.846 1.00 57.47 112 PRO A N 1
ATOM 805 C CA . PRO A 1 112 ? -21.696 5.276 37.742 1.00 57.47 112 PRO A CA 1
ATOM 806 C C . PRO A 1 112 ? -20.957 6.613 37.693 1.00 57.47 112 PRO A C 1
ATOM 808 O O . PRO A 1 112 ? -19.733 6.652 37.820 1.00 57.47 112 PRO A O 1
ATOM 811 N N . ALA A 1 113 ? -21.700 7.700 37.489 1.00 63.31 113 ALA A N 1
ATOM 812 C CA . ALA A 1 113 ? -21.165 9.046 37.631 1.00 63.31 113 ALA A CA 1
ATOM 813 C C . ALA A 1 113 ? -20.529 9.188 39.027 1.00 63.31 113 ALA A C 1
ATOM 815 O O . ALA A 1 113 ? -21.137 8.725 39.999 1.00 63.31 113 ALA A O 1
ATOM 816 N N . PRO A 1 114 ? -19.338 9.801 39.162 1.00 56.47 114 PRO A N 1
ATOM 817 C CA . PRO A 1 114 ? -18.802 10.103 40.477 1.00 56.47 114 PRO A CA 1
ATOM 818 C C . PRO A 1 114 ? -19.785 11.039 41.183 1.00 56.47 114 PRO A C 1
ATOM 820 O O . PRO A 1 114 ? -19.995 12.178 40.763 1.00 56.47 114 PRO A O 1
ATOM 823 N N . ALA A 1 115 ? -20.425 10.513 42.227 1.00 59.78 115 ALA A N 1
ATOM 824 C CA . ALA A 1 115 ? -21.192 11.293 43.178 1.00 59.78 115 ALA A CA 1
ATOM 825 C C . ALA A 1 115 ? -20.227 12.299 43.808 1.00 59.78 115 ALA A C 1
ATOM 827 O O . ALA A 1 115 ? -19.309 11.916 44.532 1.00 59.78 115 ALA A O 1
ATOM 828 N N . GLN A 1 116 ? -20.396 13.571 43.460 1.00 55.06 116 GLN A N 1
ATOM 829 C CA . GLN A 1 116 ? -19.702 14.654 44.135 1.00 55.06 116 GLN A CA 1
ATOM 830 C C . GLN A 1 116 ? -20.337 14.805 45.517 1.00 55.06 116 GLN A C 1
ATOM 832 O O . GLN A 1 116 ? -21.530 15.095 45.617 1.00 55.06 116 GLN A O 1
ATOM 837 N N . ALA A 1 117 ? -19.541 14.517 46.544 1.00 47.16 117 ALA A N 1
ATOM 838 C CA . ALA A 1 117 ? -19.817 14.774 47.951 1.00 47.16 117 ALA A CA 1
ATOM 839 C C . ALA A 1 117 ? -18.886 15.890 48.430 1.00 47.16 117 ALA A C 1
ATOM 841 O O . ALA A 1 117 ? -17.726 15.912 47.953 1.00 47.16 117 ALA A O 1
#

Secondary structure (DSSP, 8-state):
--HHHHHHHHHHHHHHHHHHHHHHHHHHHHHHS-TTTHHHHHHHHHHHHHHHHTTHHHHHHHH--STT-HHHH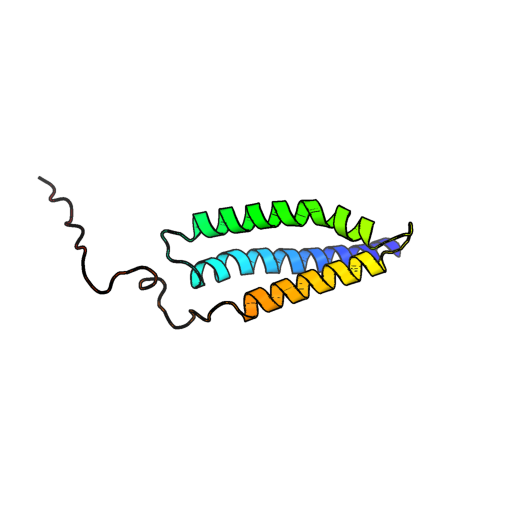HHHHHHHHHHHHHHHHTS---TTS-TTTTT--SS----------

pLDDT: mean 72.29, std 13.68, range [46.53, 93.06]

Organism: NCBI:txid531938

Radius of gyration: 21.71 Å; Cα contacts (8 Å, |Δi|>4): 24; chains: 1; bounding box: 47×35×69 Å

Sequence (117 aa):
MLPQCADAIGWQLFGVAYSAINGIRPSLYDEMFSTEVKLSGMAIGTQVGFAIAGLAPSVVSAIGSGRDDWVGVAIFTAAVCVLSAAAIATGRETFRRPTAELGRPALGSRVPAPAQA

InterPro domains:
  IPR036259 MFS transporter superfamily [SSF103473] (9-99)

Solvent-accessible surface area (backbone atoms only — not comparable to full-atom values): 7152 Å² total; per-residue (Å²): 124,72,65,63,61,60,53,46,51,53,52,50,54,50,51,52,54,51,50,50,52,65,56,46,54,64,55,53,42,56,60,76,36,29,85,91,48,30,66,61,50,51,50,51,53,51,52,54,48,50,60,56,56,71,46,46,65,60,54,45,54,74,72,38,94,54,101,77,48,61,63,52,51,52,52,51,52,50,51,53,51,51,51,50,52,48,53,58,71,67,47,77,84,44,89,85,58,59,66,90,58,50,87,60,66,93,74,88,76,85,78,77,75,83,80,85,125